Protein AF-A0A7R9FRM3-F1 (afdb_monomer_lite)

Sequence (110 aa):
MLVGSPRAVVQATLGAAKVAWNLVDVTQHKGSHPRMGALDVCPFVPVRDATVADCVACSREFGRRLAEDLGVPVFLYGFASDRDYRKIMLPIRAGEFEGLDEKVTPIIRV

Secondary structure (DSSP, 8-state):
-----HHHHHHHHHHHHHHHHHH--TTT---SS--SSSS--------SS--HHHHHHHHHHHHHHHHHHH-------GGG-SSGGGSSSHHHHTTTTTTSTTTS------

Foldseek 3Di:
DDDDDLVVVLVVVLVVVVVLVVPDDVVPDDDPDFAADSCRDDFDDDDPPDDPVSRLVSLVVSQVVSCVVPVDDDDDAAPNDPDPLRNDCCSVQPCGNVCVPVVDDDPPPD

Structure (mmCIF, N/CA/C/O backbone):
data_AF-A0A7R9FRM3-F1
#
_entry.id   AF-A0A7R9FRM3-F1
#
loop_
_atom_site.group_PDB
_atom_site.id
_atom_site.type_symbol
_atom_site.label_atom_id
_atom_site.label_alt_id
_atom_site.label_comp_id
_atom_site.label_asym_id
_atom_site.label_entity_id
_atom_site.label_seq_id
_atom_site.pdbx_PDB_ins_code
_atom_site.Cartn_x
_atom_site.Cartn_y
_atom_site.Cartn_z
_atom_site.occupancy
_atom_site.B_iso_or_equiv
_atom_site.auth_seq_id
_atom_site.auth_comp_id
_atom_site.auth_asym_id
_atom_site.auth_atom_id
_atom_site.pdbx_PDB_model_num
ATOM 1 N N . MET A 1 1 ? 6.899 -11.549 2.457 1.00 80.00 1 MET A N 1
ATOM 2 C CA . MET A 1 1 ? 7.450 -10.997 1.200 1.00 80.00 1 MET A CA 1
ATOM 3 C C . MET A 1 1 ? 6.909 -11.825 0.048 1.00 80.00 1 MET A C 1
ATOM 5 O O . MET A 1 1 ? 6.895 -13.041 0.173 1.00 80.00 1 MET A O 1
ATOM 9 N N . LEU A 1 2 ? 6.435 -11.184 -1.020 1.00 93.12 2 LEU A N 1
ATOM 10 C CA . LEU A 1 2 ? 5.967 -11.842 -2.245 1.00 93.12 2 LEU A CA 1
ATOM 11 C C . LEU A 1 2 ? 6.852 -11.377 -3.406 1.00 93.12 2 LEU A C 1
ATOM 13 O O . LEU A 1 2 ? 7.280 -10.224 -3.413 1.00 93.12 2 LEU A O 1
ATOM 17 N N . VAL A 1 3 ? 7.125 -12.255 -4.370 1.00 96.19 3 VAL A N 1
ATOM 18 C CA . VAL A 1 3 ? 7.925 -11.943 -5.564 1.00 96.19 3 VAL A CA 1
ATOM 19 C C . VAL A 1 3 ? 7.215 -12.520 -6.784 1.00 96.19 3 VAL A C 1
ATOM 21 O O . VAL A 1 3 ? 6.720 -13.644 -6.737 1.00 96.19 3 VAL A O 1
ATOM 24 N N . GLY A 1 4 ? 7.142 -11.754 -7.869 1.00 96.75 4 GLY A N 1
ATOM 25 C CA . GLY A 1 4 ? 6.475 -12.174 -9.097 1.00 96.75 4 GLY A CA 1
ATOM 26 C C . GLY A 1 4 ? 6.416 -11.055 -10.129 1.00 96.75 4 GLY A C 1
ATOM 27 O O . GLY A 1 4 ? 6.955 -9.970 -9.916 1.00 96.75 4 GLY A O 1
ATOM 28 N N . SER A 1 5 ? 5.741 -11.319 -11.248 1.00 97.62 5 SER A N 1
ATOM 29 C CA . SER A 1 5 ? 5.507 -10.296 -12.270 1.00 97.62 5 SER A CA 1
ATOM 30 C C . SER A 1 5 ? 4.652 -9.144 -11.717 1.00 97.62 5 SER A C 1
ATOM 32 O O . SER A 1 5 ? 3.841 -9.385 -10.816 1.00 97.62 5 SER A O 1
ATOM 34 N N . PRO A 1 6 ? 4.755 -7.923 -12.282 1.00 97.25 6 PRO A N 1
ATOM 35 C CA . PRO A 1 6 ? 3.972 -6.755 -11.863 1.00 97.25 6 PRO A CA 1
ATOM 36 C C . PRO A 1 6 ? 2.483 -7.054 -11.640 1.00 97.25 6 PRO A C 1
ATOM 38 O O . PRO A 1 6 ? 1.918 -6.777 -10.583 1.00 97.25 6 PRO A O 1
ATOM 41 N N . ARG A 1 7 ? 1.852 -7.728 -12.609 1.00 97.75 7 ARG A N 1
ATOM 42 C CA . ARG A 1 7 ? 0.442 -8.118 -12.517 1.00 97.75 7 ARG A CA 1
ATOM 43 C C . ARG A 1 7 ? 0.193 -9.108 -11.378 1.00 97.75 7 ARG A C 1
ATOM 45 O O . ARG A 1 7 ? -0.785 -8.948 -10.655 1.00 97.75 7 ARG A O 1
ATOM 52 N N . ALA A 1 8 ? 1.037 -10.128 -11.225 1.00 98.12 8 ALA A N 1
ATOM 53 C CA . ALA A 1 8 ? 0.838 -11.163 -10.215 1.00 98.12 8 ALA A CA 1
ATOM 54 C C . ALA A 1 8 ? 0.947 -10.599 -8.792 1.00 98.12 8 ALA A C 1
ATOM 56 O O . ALA A 1 8 ? 0.080 -10.879 -7.964 1.00 98.12 8 ALA A O 1
ATOM 57 N N . VAL A 1 9 ? 1.953 -9.757 -8.524 1.00 98.06 9 VAL A N 1
ATOM 58 C CA . VAL A 1 9 ? 2.139 -9.173 -7.186 1.00 98.06 9 VAL A CA 1
ATOM 59 C C . VAL A 1 9 ? 1.007 -8.217 -6.820 1.00 98.06 9 VAL A C 1
ATOM 61 O O . VAL A 1 9 ? 0.515 -8.284 -5.701 1.00 98.06 9 VAL A O 1
ATOM 64 N N . VAL A 1 10 ? 0.506 -7.403 -7.758 1.00 98.50 10 VAL A N 1
ATOM 65 C CA . VAL A 1 10 ? -0.651 -6.526 -7.495 1.00 98.50 10 VAL A CA 1
ATOM 66 C C . VAL A 1 10 ? -1.896 -7.343 -7.139 1.00 98.50 10 VAL A C 1
ATOM 68 O O . VAL A 1 10 ? -2.580 -7.020 -6.170 1.00 98.50 10 VAL A O 1
ATOM 71 N N . GLN A 1 11 ? -2.190 -8.418 -7.881 1.00 98.44 11 GLN A N 1
ATOM 72 C CA . GLN A 1 11 ? -3.357 -9.262 -7.590 1.00 98.44 11 GLN A CA 1
ATOM 73 C C . GLN A 1 11 ? -3.225 -9.985 -6.248 1.00 98.44 11 GLN A C 1
ATOM 75 O O . GLN A 1 11 ? -4.178 -10.006 -5.470 1.00 98.44 11 GLN A O 1
ATOM 80 N N . ALA A 1 12 ? -2.049 -10.549 -5.960 1.00 98.31 12 ALA A N 1
ATOM 81 C CA . ALA A 1 12 ? -1.805 -11.258 -4.709 1.00 98.31 12 ALA A CA 1
ATOM 82 C C . ALA A 1 12 ? -1.944 -10.324 -3.499 1.00 98.31 12 ALA A C 1
ATOM 84 O O . ALA A 1 12 ? -2.622 -10.663 -2.529 1.00 98.31 12 ALA A O 1
ATOM 85 N N . THR A 1 13 ? -1.374 -9.121 -3.580 1.00 98.12 13 THR A N 1
ATOM 86 C CA . THR A 1 13 ? -1.480 -8.128 -2.510 1.00 98.12 13 THR A CA 1
ATOM 87 C C . THR A 1 13 ? -2.916 -7.630 -2.336 1.00 98.12 13 THR A C 1
ATOM 89 O O . THR A 1 13 ? -3.361 -7.489 -1.201 1.00 98.12 13 THR A O 1
ATOM 92 N N . LEU A 1 14 ? -3.682 -7.414 -3.415 1.00 98.38 14 LEU A N 1
ATOM 93 C CA . LEU A 1 14 ? -5.109 -7.071 -3.295 1.00 98.38 14 LEU A CA 1
ATOM 94 C C . LEU A 1 14 ? -5.899 -8.177 -2.591 1.00 98.38 14 LEU A C 1
ATOM 96 O O . LEU A 1 14 ? -6.722 -7.884 -1.727 1.00 98.38 14 LEU A O 1
ATOM 100 N N . GLY A 1 15 ? -5.630 -9.443 -2.921 1.00 98.25 15 GLY A N 1
ATOM 101 C CA . GLY A 1 15 ? -6.227 -10.584 -2.227 1.00 98.25 15 GLY A CA 1
ATOM 102 C C . GLY A 1 15 ? -5.901 -10.582 -0.732 1.00 98.25 15 GLY A C 1
ATOM 103 O O . GLY A 1 15 ? -6.806 -10.679 0.095 1.00 98.25 15 GLY A O 1
ATOM 104 N N . ALA A 1 16 ? -4.628 -10.388 -0.377 1.00 98.25 16 ALA A N 1
ATOM 105 C CA . ALA A 1 16 ? -4.197 -10.300 1.017 1.00 98.25 16 ALA A CA 1
ATOM 106 C C . ALA A 1 16 ? -4.850 -9.121 1.761 1.00 98.25 16 ALA A C 1
ATOM 108 O O . ALA A 1 16 ? -5.312 -9.289 2.888 1.00 98.25 16 ALA A O 1
ATOM 109 N N . ALA A 1 17 ? -4.950 -7.951 1.123 1.00 98.12 17 ALA A N 1
ATOM 110 C CA . ALA A 1 17 ? -5.582 -6.772 1.706 1.00 98.12 17 ALA A CA 1
ATOM 111 C C . ALA A 1 17 ? -7.078 -6.997 1.988 1.00 98.12 17 ALA A C 1
ATOM 113 O O . ALA A 1 17 ? -7.560 -6.622 3.053 1.00 98.12 17 ALA A O 1
ATOM 114 N N . LYS A 1 18 ? -7.799 -7.673 1.083 1.00 97.94 18 LYS A N 1
ATOM 115 C CA . LYS A 1 18 ? -9.214 -8.040 1.278 1.00 97.94 18 LYS A CA 1
ATOM 116 C C . LYS A 1 18 ? -9.413 -9.027 2.426 1.00 97.94 18 LYS A C 1
ATOM 118 O O . LYS A 1 18 ? -10.388 -8.927 3.161 1.00 97.94 18 LYS A O 1
ATOM 123 N N . VAL A 1 19 ? -8.492 -9.974 2.598 1.00 98.19 19 VAL A N 1
ATOM 124 C CA . VAL A 1 19 ? -8.523 -10.886 3.749 1.00 98.19 19 VAL A CA 1
ATOM 125 C C . VAL A 1 19 ? -8.262 -10.115 5.044 1.00 98.19 19 VAL A C 1
ATOM 127 O O . VAL A 1 19 ? -9.030 -10.255 5.990 1.00 98.19 19 VAL A O 1
ATOM 130 N N . ALA A 1 20 ? -7.238 -9.257 5.074 1.00 97.81 20 ALA A N 1
ATOM 131 C CA . ALA A 1 20 ? -6.929 -8.431 6.241 1.00 97.81 20 ALA A CA 1
ATOM 132 C C . ALA A 1 20 ? -8.100 -7.512 6.626 1.00 97.81 20 ALA A C 1
ATOM 134 O O . ALA A 1 20 ? -8.422 -7.415 7.804 1.00 97.81 20 ALA A O 1
ATOM 135 N N . TRP A 1 21 ? -8.781 -6.916 5.644 1.00 96.06 21 TRP A N 1
ATOM 136 C CA . TRP A 1 21 ? -9.974 -6.089 5.853 1.00 96.06 21 TRP A CA 1
ATOM 137 C C . TRP A 1 21 ? -11.080 -6.801 6.645 1.00 96.06 21 TRP A C 1
ATOM 139 O O . TRP A 1 21 ? -11.718 -6.189 7.493 1.00 96.06 21 TRP A O 1
ATOM 149 N N . ASN A 1 22 ? -11.285 -8.098 6.405 1.00 96.19 22 ASN A N 1
ATOM 150 C CA . ASN A 1 22 ? -12.325 -8.869 7.090 1.00 96.19 22 ASN A CA 1
ATOM 151 C C . ASN A 1 22 ? -11.905 -9.380 8.474 1.00 96.19 22 ASN A C 1
ATOM 153 O O . ASN A 1 22 ? -12.764 -9.756 9.267 1.00 96.19 22 ASN A O 1
ATOM 157 N N . LEU A 1 23 ? -10.601 -9.470 8.741 1.00 97.75 23 LEU A N 1
ATOM 158 C CA . LEU A 1 23 ? -10.073 -10.164 9.921 1.00 97.75 23 LEU A CA 1
ATOM 159 C C . LEU A 1 23 ? -9.432 -9.231 10.950 1.00 97.75 23 LEU A C 1
ATOM 161 O O . LEU A 1 23 ? -9.305 -9.614 12.111 1.00 97.75 23 LEU A O 1
ATOM 165 N N . VAL A 1 24 ? -8.991 -8.041 10.539 1.00 96.56 24 VAL A N 1
ATOM 166 C CA . VAL A 1 24 ? -8.218 -7.126 11.383 1.00 96.56 24 VAL A CA 1
ATOM 167 C C . VAL A 1 24 ? -9.049 -5.895 11.712 1.00 96.56 24 VAL A C 1
ATOM 169 O O . VAL A 1 24 ? -9.205 -4.993 10.891 1.00 96.56 24 VAL A O 1
ATOM 172 N N . ASP A 1 25 ? -9.515 -5.829 12.955 1.00 95.56 25 ASP A N 1
ATOM 173 C CA . ASP A 1 25 ? -10.106 -4.620 13.519 1.00 95.56 25 ASP A CA 1
ATOM 174 C C . ASP A 1 25 ? -9.008 -3.713 14.094 1.00 95.56 25 ASP A C 1
ATOM 176 O O . ASP A 1 25 ? -8.476 -3.937 15.186 1.00 95.56 25 ASP A O 1
ATOM 180 N N . VAL A 1 26 ? -8.655 -2.669 13.342 1.00 93.25 26 VAL A N 1
ATOM 181 C CA . VAL A 1 26 ? -7.617 -1.715 13.754 1.00 93.25 26 VAL A CA 1
ATOM 182 C C . VAL A 1 26 ? -8.052 -0.843 14.943 1.00 93.25 26 VAL A C 1
ATOM 184 O O . VAL A 1 26 ? -7.186 -0.333 15.653 1.00 93.25 26 VAL A O 1
ATOM 187 N N . THR A 1 27 ? -9.357 -0.730 15.229 1.00 93.50 27 THR A N 1
ATOM 188 C CA . THR A 1 27 ? -9.871 0.046 16.376 1.00 93.50 27 THR A CA 1
ATOM 189 C C . THR A 1 27 ? -9.529 -0.607 17.716 1.00 93.50 27 THR A C 1
ATOM 191 O O . THR A 1 27 ? -9.400 0.076 18.731 1.00 93.50 27 THR A O 1
ATOM 194 N N . GLN A 1 28 ? -9.327 -1.927 17.715 1.00 94.81 28 GLN A N 1
ATOM 195 C CA . GLN A 1 28 ? -8.917 -2.700 18.890 1.00 94.81 28 GLN A CA 1
ATOM 196 C C . GLN A 1 28 ? -7.406 -2.971 18.919 1.00 94.81 28 GLN A C 1
ATOM 198 O O . GLN A 1 28 ? -6.867 -3.420 19.933 1.00 94.81 28 GLN A O 1
ATOM 203 N N . HIS A 1 29 ? -6.695 -2.705 17.821 1.00 94.69 29 HIS A N 1
ATOM 204 C CA . HIS A 1 29 ? -5.277 -3.015 17.700 1.00 94.69 29 HIS A CA 1
ATOM 205 C C . HIS A 1 29 ? -4.394 -1.995 18.435 1.00 94.69 29 HIS A C 1
ATOM 207 O O . HIS A 1 29 ? -4.349 -0.809 18.087 1.00 94.69 29 HIS A O 1
ATOM 213 N N . LYS A 1 30 ? -3.585 -2.493 19.378 1.00 93.19 30 LYS A N 1
ATOM 214 C CA . LYS A 1 30 ? -2.551 -1.732 20.094 1.00 93.19 30 LYS A CA 1
ATOM 215 C C . LYS A 1 30 ? -1.198 -2.421 19.962 1.00 93.19 30 LYS A C 1
ATOM 217 O O . LYS A 1 30 ? -1.094 -3.631 20.139 1.00 93.19 30 LYS A O 1
ATOM 222 N N . GLY A 1 31 ? -0.155 -1.645 19.692 1.00 93.56 31 GLY A N 1
ATOM 223 C CA . GLY A 1 31 ? 1.214 -2.136 19.573 1.00 93.56 31 GLY A CA 1
ATOM 224 C C . GLY A 1 31 ? 2.219 -1.010 19.779 1.00 93.56 31 GLY A C 1
ATOM 225 O O . GLY A 1 31 ? 1.865 0.160 19.695 1.00 93.56 31 GLY A O 1
ATOM 226 N N . SER A 1 32 ? 3.473 -1.362 20.064 1.00 93.94 32 SER A N 1
ATOM 227 C CA . SER A 1 32 ? 4.558 -0.386 20.246 1.00 93.94 32 SER A CA 1
ATOM 228 C C . SER A 1 32 ? 5.038 0.232 18.933 1.00 93.94 32 SER A C 1
ATOM 230 O O . SER A 1 32 ? 5.623 1.312 18.934 1.00 93.94 32 SER A O 1
ATOM 232 N N . HIS A 1 33 ? 4.819 -0.457 17.813 1.00 94.56 33 HIS A N 1
ATOM 233 C CA . HIS A 1 33 ? 5.154 0.061 16.499 1.00 94.56 33 HIS A CA 1
ATOM 234 C C . HIS A 1 33 ? 3.995 0.918 15.975 1.00 94.56 33 HIS A C 1
ATOM 236 O O . HIS A 1 33 ? 2.861 0.427 15.972 1.00 94.56 33 HIS A O 1
ATOM 242 N N . PRO A 1 34 ? 4.256 2.140 15.470 1.00 92.75 34 PRO A N 1
ATOM 243 C CA . PRO A 1 34 ? 3.189 2.995 14.971 1.00 92.75 34 PRO A CA 1
ATOM 244 C C . PRO A 1 34 ? 2.410 2.306 13.844 1.00 92.75 34 PRO A C 1
ATOM 246 O O . PRO A 1 34 ? 2.964 1.457 13.136 1.00 92.75 34 PRO A O 1
ATOM 249 N N . ARG A 1 35 ? 1.156 2.677 13.615 1.00 94.38 35 ARG A N 1
ATOM 250 C CA . ARG A 1 35 ? 0.341 2.127 12.513 1.00 94.38 35 ARG A CA 1
ATOM 251 C C . ARG A 1 35 ? -0.802 3.062 12.150 1.00 94.38 35 ARG A C 1
ATOM 253 O O . ARG A 1 35 ? -1.264 3.799 13.008 1.00 94.38 35 ARG A O 1
ATOM 260 N N . MET A 1 36 ? -1.283 3.005 10.917 1.00 94.25 36 MET A N 1
ATOM 261 C CA . MET A 1 36 ? -2.423 3.803 10.454 1.00 94.25 36 MET A CA 1
ATOM 262 C C . MET A 1 36 ? -3.554 2.956 9.855 1.00 94.25 36 MET A C 1
ATOM 264 O O . MET A 1 36 ? -4.636 3.471 9.600 1.00 94.25 36 MET A O 1
ATOM 268 N N . GLY A 1 37 ? -3.343 1.657 9.638 1.00 94.88 37 GLY A N 1
ATOM 269 C CA . GLY A 1 37 ? -4.370 0.769 9.098 1.00 94.88 37 GLY A CA 1
ATOM 270 C C . GLY A 1 37 ? -4.027 -0.708 9.263 1.00 94.88 37 GLY A C 1
ATOM 271 O O . GLY A 1 37 ? -2.897 -1.059 9.597 1.00 94.88 37 GLY A O 1
ATOM 272 N N . ALA A 1 38 ? -5.009 -1.573 8.988 1.00 96.19 38 ALA A N 1
ATOM 273 C CA . ALA A 1 38 ? -4.835 -3.030 8.974 1.00 96.19 38 ALA A CA 1
ATOM 274 C C . ALA A 1 38 ? -3.737 -3.485 7.991 1.00 96.19 38 ALA A C 1
ATOM 276 O O . ALA A 1 38 ? -3.010 -4.440 8.252 1.00 96.19 38 ALA A O 1
ATOM 277 N N . LEU A 1 39 ? -3.591 -2.760 6.880 1.00 96.88 39 LEU A N 1
ATOM 278 C CA . LEU A 1 39 ? -2.429 -2.802 6.002 1.00 96.88 39 LEU A CA 1
ATOM 279 C C . LEU A 1 39 ? -1.737 -1.436 6.076 1.00 96.88 39 LEU A C 1
ATOM 281 O O . LEU A 1 39 ? -2.141 -0.504 5.388 1.00 96.88 39 LEU A O 1
ATOM 285 N N . ASP A 1 40 ? -0.723 -1.314 6.934 1.00 96.00 40 ASP A N 1
ATOM 286 C CA . ASP A 1 40 ? -0.055 -0.029 7.192 1.00 96.00 40 ASP A CA 1
ATOM 287 C C . ASP A 1 40 ? 0.749 0.462 5.977 1.00 96.00 40 ASP A C 1
ATOM 289 O O . ASP A 1 40 ? 0.595 1.597 5.531 1.00 96.00 40 ASP A O 1
ATOM 293 N N . VAL A 1 41 ? 1.584 -0.411 5.400 1.00 96.25 41 VAL A N 1
ATOM 294 C CA . VAL A 1 41 ? 2.383 -0.099 4.208 1.00 96.25 41 VAL A CA 1
ATOM 295 C C . VAL A 1 41 ? 2.484 -1.276 3.249 1.00 96.25 41 VAL A C 1
ATOM 297 O O . VAL A 1 41 ? 2.612 -2.428 3.659 1.00 96.25 41 VAL A O 1
ATOM 300 N N . CYS A 1 42 ? 2.489 -0.968 1.951 1.00 97.69 42 CYS A N 1
ATOM 301 C CA . CYS A 1 42 ? 2.678 -1.948 0.887 1.00 97.69 42 CYS A CA 1
ATOM 302 C C . CYS A 1 42 ? 3.590 -1.407 -0.235 1.00 97.69 42 CYS A C 1
ATOM 304 O O . CYS A 1 42 ? 3.094 -0.909 -1.249 1.00 97.69 42 CYS A O 1
ATOM 306 N N . PRO A 1 43 ? 4.924 -1.474 -0.072 1.00 97.38 43 PRO A N 1
ATOM 307 C CA . PRO A 1 43 ? 5.862 -1.093 -1.124 1.00 97.38 43 PRO A CA 1
ATOM 308 C C . PRO A 1 43 ? 5.928 -2.114 -2.262 1.00 97.38 43 PRO A C 1
ATOM 310 O O . PRO A 1 43 ? 5.904 -3.323 -2.036 1.00 97.38 43 PRO A O 1
ATOM 313 N N . PHE A 1 44 ? 6.162 -1.609 -3.473 1.00 98.19 44 PHE A N 1
ATOM 314 C CA . PHE A 1 44 ? 6.640 -2.389 -4.613 1.00 98.19 44 PHE A CA 1
ATOM 315 C C . PHE A 1 44 ? 8.095 -1.994 -4.883 1.00 98.19 44 PHE A C 1
ATOM 317 O O . PHE A 1 44 ? 8.399 -0.807 -5.007 1.00 98.19 44 PHE A O 1
ATOM 324 N N . VAL A 1 45 ? 8.995 -2.978 -4.927 1.00 97.69 45 VAL A N 1
ATOM 325 C CA . VAL A 1 45 ? 10.447 -2.764 -5.034 1.00 97.69 45 VAL A CA 1
ATOM 326 C C . VAL A 1 45 ? 10.981 -3.567 -6.221 1.00 97.69 45 VAL A C 1
ATOM 328 O O . VAL A 1 45 ? 10.635 -4.747 -6.338 1.00 97.69 45 VAL A O 1
ATOM 331 N N . PRO A 1 46 ? 11.807 -2.970 -7.100 1.00 97.31 46 PRO A N 1
ATOM 332 C CA . PRO A 1 46 ? 12.373 -3.691 -8.232 1.00 97.31 46 PRO A CA 1
ATOM 333 C C . PRO A 1 46 ? 13.379 -4.741 -7.746 1.00 97.31 46 PRO A C 1
ATOM 335 O O . PRO A 1 46 ? 14.151 -4.487 -6.824 1.00 97.31 46 PRO A O 1
ATOM 338 N N . VAL A 1 47 ? 13.372 -5.922 -8.375 1.00 95.50 47 VAL A N 1
ATOM 339 C CA . VAL A 1 47 ? 14.294 -7.026 -8.047 1.00 95.50 47 VAL A CA 1
ATOM 340 C C . VAL A 1 47 ? 15.212 -7.337 -9.228 1.00 95.50 47 VAL A C 1
ATOM 342 O O . VAL A 1 47 ? 16.402 -7.045 -9.176 1.00 95.50 47 VAL A O 1
ATOM 345 N N . ARG A 1 48 ? 14.673 -7.919 -10.303 1.00 95.31 48 ARG A N 1
ATOM 346 C CA . ARG A 1 48 ? 15.401 -8.221 -11.541 1.00 95.31 48 ARG A CA 1
ATOM 347 C C . ARG A 1 48 ? 14.509 -7.869 -12.725 1.00 95.31 48 ARG A C 1
ATOM 349 O O . ARG A 1 48 ? 13.315 -8.148 -12.668 1.00 95.31 48 ARG A O 1
ATOM 356 N N . ASP A 1 49 ? 15.093 -7.237 -13.741 1.00 94.81 49 ASP A 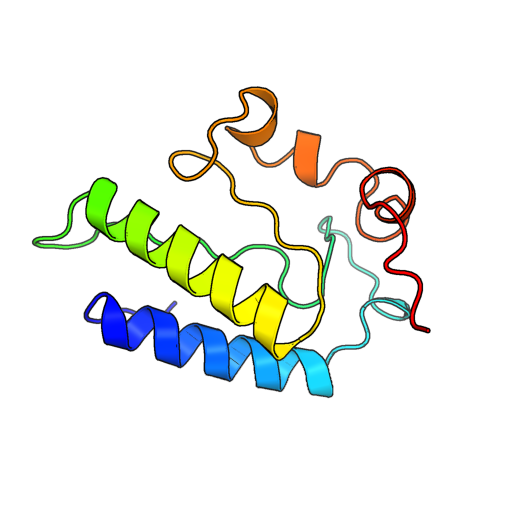N 1
ATOM 357 C CA . ASP A 1 49 ? 14.421 -6.833 -14.986 1.00 94.81 49 ASP A CA 1
ATOM 358 C C . ASP A 1 49 ? 13.161 -5.971 -14.773 1.00 94.81 49 ASP A C 1
ATOM 360 O O . ASP A 1 49 ? 12.254 -5.948 -15.598 1.00 94.81 49 ASP A O 1
ATOM 364 N N . ALA A 1 50 ? 13.109 -5.250 -13.649 1.00 97.31 50 ALA A N 1
ATOM 365 C CA . ALA A 1 50 ? 12.047 -4.318 -13.302 1.00 97.31 50 ALA A CA 1
ATOM 366 C C . ALA A 1 50 ? 12.651 -2.952 -12.986 1.00 97.31 50 ALA A C 1
ATOM 368 O O . ALA A 1 50 ? 13.679 -2.845 -12.313 1.00 97.31 50 ALA A O 1
ATOM 369 N N . THR A 1 51 ? 11.989 -1.902 -13.445 1.00 98.19 51 THR A N 1
ATOM 370 C CA . THR A 1 51 ? 12.382 -0.520 -13.190 1.00 98.19 51 THR A CA 1
ATOM 371 C C . THR A 1 51 ? 11.624 0.058 -11.995 1.00 98.19 51 THR A C 1
ATOM 373 O O . THR A 1 51 ? 10.603 -0.467 -11.538 1.00 98.19 51 THR A O 1
ATOM 376 N N . VAL A 1 52 ? 12.096 1.203 -11.494 1.00 97.94 52 VAL A N 1
ATOM 377 C CA . VAL A 1 52 ? 11.334 1.994 -10.514 1.00 97.94 52 VAL A CA 1
ATOM 378 C C . VAL A 1 52 ? 9.986 2.427 -11.102 1.00 97.94 52 VAL A C 1
ATOM 380 O O . VAL A 1 52 ? 8.988 2.412 -10.387 1.00 97.94 52 VAL A O 1
ATOM 383 N N . ALA A 1 53 ? 9.929 2.750 -12.400 1.00 98.31 53 ALA A N 1
ATOM 384 C CA . ALA A 1 53 ? 8.690 3.132 -13.075 1.00 98.31 53 ALA A CA 1
ATOM 385 C C . ALA A 1 53 ? 7.652 1.997 -13.061 1.00 98.31 53 ALA A C 1
ATOM 387 O O . ALA A 1 53 ? 6.485 2.253 -12.765 1.00 98.31 53 ALA A O 1
ATOM 388 N N . ASP A 1 54 ? 8.077 0.744 -13.261 1.00 98.12 54 ASP A N 1
ATOM 389 C CA . ASP A 1 54 ? 7.188 -0.423 -13.161 1.00 98.12 54 ASP A CA 1
ATOM 390 C C . ASP A 1 54 ? 6.600 -0.565 -11.749 1.00 98.12 54 ASP A C 1
ATOM 392 O O . ASP A 1 54 ? 5.409 -0.829 -11.573 1.00 98.12 54 ASP A O 1
ATOM 396 N N . CYS A 1 55 ? 7.415 -0.331 -10.718 1.00 98.38 55 CYS A N 1
ATOM 397 C CA . CYS A 1 55 ? 6.977 -0.388 -9.321 1.00 98.38 55 CYS A CA 1
ATOM 398 C C . CYS A 1 55 ? 6.041 0.772 -8.949 1.00 98.38 55 CYS A C 1
ATOM 400 O O . CYS A 1 55 ? 5.076 0.582 -8.201 1.00 98.38 55 CYS A O 1
ATOM 402 N N . VAL A 1 56 ? 6.283 1.968 -9.496 1.00 98.62 56 VAL A N 1
ATOM 403 C CA . VAL A 1 56 ? 5.374 3.117 -9.365 1.00 98.62 56 VAL A CA 1
ATOM 404 C C . VAL A 1 56 ? 4.032 2.807 -10.026 1.00 98.62 56 VAL A C 1
ATOM 406 O O . VAL A 1 56 ? 2.990 3.058 -9.416 1.00 98.62 56 VAL A O 1
ATOM 409 N N . ALA A 1 57 ? 4.037 2.202 -11.217 1.00 98.56 57 ALA A N 1
ATOM 410 C CA . ALA A 1 57 ? 2.817 1.777 -11.897 1.00 98.56 57 ALA A CA 1
ATOM 411 C C . ALA A 1 57 ? 2.042 0.736 -11.070 1.00 98.56 57 ALA A C 1
ATOM 413 O O . ALA A 1 57 ? 0.837 0.896 -10.867 1.00 98.56 57 ALA A O 1
ATOM 414 N N . CYS A 1 58 ? 2.730 -0.262 -10.498 1.00 98.62 58 CYS A N 1
ATOM 415 C CA . CYS A 1 58 ? 2.120 -1.224 -9.572 1.00 98.62 58 CYS A CA 1
ATOM 416 C C . CYS A 1 58 ? 1.496 -0.540 -8.352 1.00 98.62 58 CYS A C 1
ATOM 418 O O . CYS A 1 58 ? 0.368 -0.858 -7.986 1.00 98.62 58 CYS A O 1
ATOM 420 N N . SER A 1 59 ? 2.205 0.415 -7.741 1.00 98.50 59 SER A N 1
ATOM 421 C CA . SER A 1 59 ? 1.726 1.132 -6.552 1.00 98.50 59 SER A CA 1
ATOM 422 C C . SER A 1 59 ? 0.457 1.932 -6.851 1.00 98.50 59 SER A C 1
ATOM 424 O O . SER A 1 59 ? -0.493 1.896 -6.069 1.00 98.50 59 SER A O 1
ATOM 426 N N . ARG A 1 60 ? 0.423 2.628 -7.996 1.00 98.50 60 ARG A N 1
ATOM 427 C CA . ARG A 1 60 ? -0.744 3.402 -8.447 1.00 98.50 60 ARG A CA 1
ATOM 428 C C . ARG A 1 60 ? -1.939 2.495 -8.733 1.00 98.50 60 ARG A C 1
ATOM 430 O O . ARG A 1 60 ? -3.036 2.782 -8.264 1.00 98.50 60 ARG A O 1
ATOM 437 N N . GLU A 1 61 ? -1.724 1.391 -9.444 1.00 98.62 61 GLU A N 1
ATOM 438 C CA . GLU A 1 61 ? -2.790 0.442 -9.779 1.00 98.62 61 GLU A CA 1
ATOM 439 C C . GLU A 1 61 ? -3.341 -0.274 -8.539 1.00 98.62 61 GLU A C 1
ATOM 441 O O . GLU A 1 61 ? -4.557 -0.349 -8.355 1.00 98.62 61 GLU A O 1
ATOM 446 N N . PHE A 1 62 ? -2.458 -0.757 -7.661 1.00 98.69 62 PHE A N 1
ATOM 447 C CA . PHE A 1 62 ? -2.844 -1.346 -6.381 1.00 98.69 62 PHE A CA 1
ATOM 448 C C . PHE A 1 62 ? -3.653 -0.354 -5.544 1.00 98.69 62 PHE A C 1
ATOM 450 O O . PHE A 1 62 ? -4.744 -0.690 -5.088 1.00 98.69 62 PHE A O 1
ATOM 457 N N . GLY A 1 63 ? -3.144 0.870 -5.369 1.00 98.25 63 GLY A N 1
ATOM 458 C CA . GLY A 1 63 ? -3.788 1.872 -4.527 1.00 98.25 63 GLY A CA 1
ATOM 459 C C . GLY A 1 63 ? -5.155 2.303 -5.050 1.00 98.25 63 GLY A C 1
ATOM 460 O O . GLY A 1 63 ? -6.100 2.385 -4.268 1.00 98.25 63 GLY A O 1
ATOM 461 N N . ARG A 1 64 ? -5.281 2.502 -6.369 1.00 98.38 64 ARG A N 1
ATOM 462 C CA . ARG A 1 64 ? -6.557 2.812 -7.025 1.00 98.38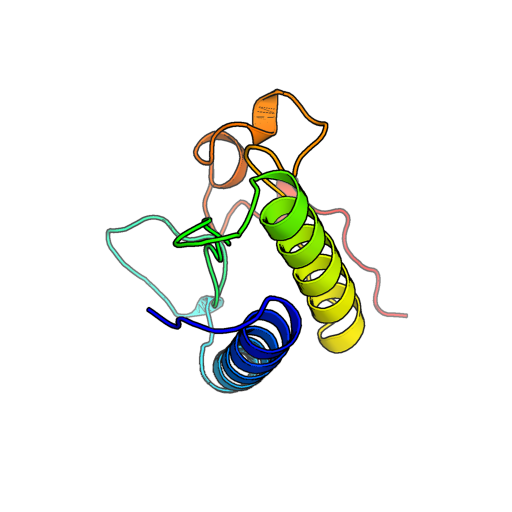 64 ARG A CA 1
ATOM 463 C C . ARG A 1 64 ? -7.583 1.703 -6.786 1.00 98.38 64 ARG A C 1
ATOM 465 O O . ARG A 1 64 ? -8.661 1.977 -6.270 1.00 98.38 64 ARG A O 1
ATOM 472 N N . ARG A 1 65 ? -7.232 0.451 -7.099 1.00 98.44 65 ARG A N 1
ATOM 473 C CA . ARG A 1 65 ? -8.151 -0.689 -6.949 1.00 98.44 65 ARG A CA 1
ATOM 474 C C . ARG A 1 65 ? -8.509 -0.980 -5.501 1.00 98.44 65 ARG A C 1
ATOM 476 O O . ARG A 1 65 ? -9.643 -1.338 -5.231 1.00 98.44 65 ARG A O 1
ATOM 483 N N . LEU A 1 66 ? -7.572 -0.824 -4.568 1.00 98.25 66 LEU A N 1
ATOM 484 C CA . LEU A 1 66 ? -7.856 -1.015 -3.148 1.00 98.25 66 LEU A CA 1
ATOM 485 C C . LEU A 1 66 ? -8.859 0.027 -2.634 1.00 98.25 66 LEU A C 1
ATOM 487 O O . LEU A 1 66 ? -9.789 -0.329 -1.913 1.00 98.25 66 LEU A O 1
ATOM 491 N N . ALA A 1 67 ? -8.678 1.294 -3.020 1.00 97.06 67 ALA A N 1
ATOM 492 C CA . ALA A 1 67 ? -9.593 2.372 -2.659 1.00 97.06 67 ALA A CA 1
ATOM 493 C C . ALA A 1 67 ? -10.990 2.161 -3.266 1.00 97.06 67 ALA A C 1
ATOM 495 O O . ALA A 1 67 ? -11.981 2.337 -2.565 1.00 97.06 67 ALA A O 1
ATOM 496 N N . GLU A 1 68 ? -11.070 1.741 -4.533 1.00 96.75 68 GLU A N 1
ATOM 497 C CA . GLU A 1 68 ? -12.333 1.407 -5.209 1.00 96.75 68 GLU A CA 1
ATOM 498 C C . GLU A 1 68 ? -13.035 0.199 -4.569 1.00 96.75 68 GLU A C 1
ATOM 500 O O . GLU A 1 68 ? -14.227 0.263 -4.284 1.00 96.75 68 GLU A O 1
ATOM 505 N N . ASP A 1 69 ? -12.299 -0.886 -4.312 1.00 96.00 69 ASP A N 1
ATOM 506 C CA . ASP A 1 69 ? -12.869 -2.146 -3.828 1.00 96.00 69 ASP A CA 1
ATOM 507 C C . ASP A 1 69 ? -13.336 -2.063 -2.365 1.00 96.00 69 ASP A C 1
ATOM 509 O O . ASP A 1 69 ? -14.309 -2.722 -1.999 1.00 96.00 69 ASP A O 1
ATOM 513 N N . LEU A 1 70 ? -12.621 -1.315 -1.512 1.00 95.62 70 LEU A N 1
ATOM 514 C CA . LEU A 1 70 ? -12.872 -1.278 -0.062 1.00 95.62 70 LEU A CA 1
ATOM 515 C C . LEU A 1 70 ? -13.420 0.063 0.444 1.00 95.62 70 LEU A C 1
ATOM 517 O O . LEU A 1 70 ? -13.852 0.144 1.593 1.00 95.62 70 LEU A O 1
ATOM 521 N N . GLY A 1 71 ? -13.406 1.118 -0.375 1.00 94.69 71 GLY A N 1
ATOM 522 C CA . GLY A 1 71 ? -13.856 2.451 0.035 1.00 94.69 71 GLY A CA 1
ATOM 523 C C . GLY A 1 71 ? -12.978 3.082 1.120 1.00 94.69 71 GLY A C 1
ATOM 524 O O . GLY A 1 71 ? -13.488 3.785 1.991 1.00 94.69 71 GLY A O 1
ATOM 525 N N . VAL A 1 72 ? -11.671 2.802 1.101 1.00 93.81 72 VAL A N 1
ATOM 526 C CA . VAL A 1 72 ? -10.709 3.256 2.118 1.00 93.81 72 VAL A CA 1
ATOM 527 C C . VAL A 1 72 ? -9.758 4.324 1.575 1.00 93.81 72 VAL A C 1
ATOM 529 O O . VAL A 1 72 ? -9.403 4.294 0.393 1.00 93.81 72 VAL A O 1
ATOM 532 N N . PRO A 1 73 ? -9.282 5.253 2.423 1.00 94.69 73 PRO A N 1
ATOM 533 C CA . PRO A 1 73 ? -8.246 6.197 2.027 1.00 94.69 73 PRO A CA 1
ATOM 534 C C . PRO A 1 73 ? -6.917 5.472 1.772 1.00 94.69 73 PRO A C 1
ATOM 536 O O . PRO A 1 73 ? -6.438 4.705 2.606 1.00 94.69 73 PRO A O 1
ATOM 539 N N . VAL A 1 74 ? -6.286 5.759 0.630 1.00 96.38 74 VAL A N 1
ATOM 540 C CA . VAL A 1 74 ? -4.964 5.227 0.270 1.00 96.38 74 VAL A CA 1
ATOM 541 C C . VAL A 1 74 ? -3.998 6.369 -0.024 1.00 96.38 74 VAL A C 1
ATOM 543 O O . VAL A 1 74 ? -4.278 7.271 -0.815 1.00 96.38 74 VAL A O 1
ATOM 546 N N . PHE A 1 75 ? -2.818 6.310 0.591 1.00 96.19 75 PHE A N 1
ATOM 547 C CA . PHE A 1 75 ? -1.760 7.296 0.412 1.00 96.19 75 PHE A CA 1
ATOM 548 C C . PHE A 1 75 ? -0.594 6.673 -0.354 1.00 96.19 75 PHE A C 1
ATOM 550 O O . PHE A 1 75 ? 0.096 5.791 0.151 1.00 96.19 75 PHE A O 1
ATOM 557 N N . LEU A 1 76 ? -0.337 7.162 -1.568 1.00 97.69 76 LEU A N 1
ATOM 558 C CA . LEU A 1 76 ? 0.925 6.878 -2.248 1.00 97.69 76 LEU A CA 1
ATOM 559 C C . LEU A 1 76 ? 2.062 7.629 -1.547 1.00 97.69 76 LEU A C 1
ATOM 561 O O . LEU A 1 76 ? 1.873 8.764 -1.095 1.00 97.69 76 LEU A O 1
ATOM 565 N N . TYR A 1 77 ? 3.237 7.003 -1.482 1.00 97.25 77 TYR A N 1
ATOM 566 C CA . TYR A 1 77 ? 4.435 7.552 -0.848 1.00 97.25 77 TYR A CA 1
ATOM 567 C C . TYR A 1 77 ? 5.696 7.265 -1.678 1.00 97.25 77 TYR A C 1
ATOM 569 O O . TYR A 1 77 ? 5.656 6.521 -2.663 1.00 97.25 77 TYR A O 1
ATOM 577 N N . GLY A 1 78 ? 6.819 7.876 -1.299 1.00 97.00 78 GLY A N 1
ATOM 578 C CA . GLY A 1 78 ? 8.105 7.677 -1.971 1.00 97.00 78 GLY A CA 1
ATOM 579 C C . GLY A 1 78 ? 8.064 8.106 -3.439 1.00 97.00 78 GLY A C 1
ATOM 580 O O . GLY A 1 78 ? 7.507 9.153 -3.777 1.00 97.00 78 GLY A O 1
ATOM 581 N N . PHE A 1 79 ? 8.628 7.280 -4.324 1.00 97.38 79 PHE A N 1
ATOM 582 C CA . PHE A 1 79 ? 8.634 7.532 -5.771 1.00 97.38 79 PHE A CA 1
ATOM 583 C C . PHE A 1 79 ? 7.234 7.551 -6.402 1.00 97.38 79 PHE A C 1
ATOM 585 O O . PHE A 1 79 ? 7.070 8.128 -7.470 1.00 97.38 79 PHE A O 1
ATOM 592 N N . ALA A 1 80 ? 6.225 6.957 -5.756 1.00 97.25 80 ALA A N 1
ATOM 593 C CA . ALA A 1 80 ? 4.867 6.892 -6.295 1.00 97.25 80 ALA A CA 1
ATOM 594 C C . ALA A 1 80 ? 4.006 8.125 -5.967 1.00 97.25 80 ALA A C 1
ATOM 596 O O . ALA A 1 80 ? 2.908 8.255 -6.510 1.00 97.25 80 ALA A O 1
ATOM 597 N N . SER A 1 81 ? 4.476 9.013 -5.086 1.00 96.12 81 SER A N 1
ATOM 598 C CA . SER A 1 81 ? 3.768 10.237 -4.706 1.00 96.12 81 SER A CA 1
ATOM 599 C C . SER A 1 81 ? 4.334 11.462 -5.407 1.00 96.12 81 SER A C 1
ATOM 601 O O . SER A 1 81 ? 5.548 11.650 -5.424 1.00 96.12 81 SER A O 1
ATOM 603 N N . ASP A 1 82 ? 3.455 12.361 -5.841 1.00 93.62 82 ASP A N 1
ATOM 604 C CA . ASP A 1 82 ? 3.828 13.668 -6.396 1.00 93.62 82 ASP A CA 1
ATOM 605 C C . ASP A 1 82 ? 3.893 14.768 -5.316 1.00 93.62 82 ASP A C 1
ATOM 607 O O . ASP A 1 82 ? 4.257 15.903 -5.596 1.00 93.62 82 ASP A O 1
ATOM 611 N N . ARG A 1 83 ? 3.559 14.442 -4.057 1.00 94.44 83 ARG A N 1
ATOM 612 C CA . ARG A 1 83 ? 3.642 15.373 -2.918 1.00 94.44 83 ARG A CA 1
ATOM 613 C C . ARG A 1 83 ? 4.950 15.204 -2.150 1.00 94.44 83 ARG A C 1
ATOM 615 O O . ARG A 1 83 ? 5.237 14.094 -1.693 1.00 94.44 83 ARG A O 1
ATOM 622 N N . ASP A 1 84 ? 5.667 16.301 -1.922 1.00 94.69 84 ASP A N 1
ATOM 623 C CA . ASP A 1 84 ? 6.980 16.300 -1.256 1.00 94.69 84 ASP A CA 1
ATOM 624 C C . ASP A 1 84 ? 6.939 15.732 0.165 1.00 94.69 84 ASP A C 1
ATOM 626 O O . ASP A 1 84 ? 7.728 14.858 0.520 1.00 94.69 84 ASP A O 1
ATOM 630 N N . TYR A 1 85 ? 5.946 16.122 0.968 1.00 93.56 85 TYR A N 1
ATOM 631 C CA . TYR A 1 85 ? 5.810 15.613 2.339 1.00 93.56 85 TYR A CA 1
ATOM 632 C C . TYR A 1 85 ? 5.502 14.105 2.411 1.00 93.56 85 TYR A C 1
ATOM 634 O O . TYR A 1 85 ? 5.614 13.504 3.475 1.00 93.56 85 TYR A O 1
ATOM 642 N N . ARG A 1 86 ? 5.120 13.477 1.291 1.00 95.19 86 ARG A N 1
ATOM 643 C CA . ARG A 1 86 ? 4.850 12.033 1.196 1.00 95.19 86 ARG A CA 1
ATOM 644 C C . ARG A 1 86 ? 6.033 11.244 0.632 1.00 95.19 86 ARG A C 1
ATOM 646 O O . ARG A 1 86 ? 5.911 10.042 0.407 1.00 95.19 86 ARG A O 1
ATOM 653 N N . LYS A 1 87 ? 7.185 11.874 0.378 1.00 94.94 87 LYS A N 1
ATOM 654 C CA . LYS A 1 87 ? 8.392 11.146 -0.055 1.00 94.94 87 LYS A CA 1
ATOM 655 C C . LYS A 1 87 ? 8.934 10.231 1.045 1.00 94.94 87 LYS A C 1
ATOM 657 O O . LYS A 1 87 ? 9.504 9.188 0.741 1.00 94.94 87 LYS A O 1
ATOM 662 N N . ILE A 1 88 ? 8.686 10.580 2.305 1.00 92.69 88 ILE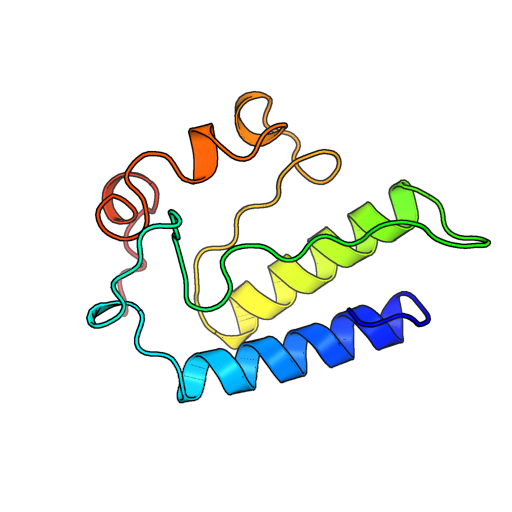 A N 1
ATOM 663 C CA . ILE A 1 88 ? 8.961 9.747 3.476 1.00 92.69 88 ILE A CA 1
ATOM 664 C C . ILE A 1 88 ? 7.664 9.432 4.226 1.00 92.69 88 ILE A C 1
ATOM 666 O O . ILE A 1 88 ? 6.646 10.099 4.064 1.00 92.69 88 ILE A O 1
ATOM 670 N N . MET A 1 89 ? 7.703 8.388 5.048 1.00 89.75 89 MET A N 1
ATOM 671 C CA . MET A 1 89 ? 6.508 7.812 5.668 1.00 89.75 89 MET A CA 1
ATOM 672 C C . MET A 1 89 ? 6.072 8.526 6.954 1.00 89.75 89 MET A C 1
ATOM 674 O O . MET A 1 89 ? 4.886 8.558 7.268 1.00 89.75 89 MET A O 1
ATOM 678 N N . LEU A 1 90 ? 7.029 9.107 7.687 1.00 91.50 90 LEU A N 1
ATOM 679 C CA . LEU A 1 90 ? 6.805 9.759 8.982 1.00 91.50 90 LEU A CA 1
ATOM 680 C C . LEU A 1 90 ? 5.672 10.802 8.944 1.00 91.50 90 LEU A C 1
ATOM 682 O O . LEU A 1 90 ? 4.756 10.679 9.752 1.00 91.50 90 LEU A O 1
ATOM 686 N N . PRO A 1 91 ? 5.637 11.757 7.990 1.00 91.75 91 PRO A N 1
ATOM 687 C CA . PRO A 1 91 ? 4.556 12.741 7.925 1.00 91.75 91 PRO A CA 1
ATOM 688 C C . PRO A 1 91 ? 3.189 12.128 7.606 1.00 91.75 91 PRO A C 1
ATOM 690 O O . PRO A 1 91 ? 2.166 12.644 8.039 1.00 91.75 91 PRO A O 1
ATOM 693 N N . ILE A 1 92 ? 3.155 11.016 6.864 1.00 92.12 92 ILE A N 1
ATOM 694 C CA . ILE A 1 92 ? 1.906 10.314 6.537 1.00 92.12 92 ILE A CA 1
ATOM 695 C C . ILE A 1 92 ? 1.348 9.626 7.788 1.00 92.12 92 ILE A C 1
ATOM 697 O O . ILE A 1 92 ? 0.146 9.687 8.031 1.00 92.12 92 ILE A O 1
ATOM 701 N N . ARG A 1 93 ? 2.213 9.008 8.602 1.00 93.44 93 ARG A N 1
ATOM 702 C CA . ARG A 1 93 ? 1.839 8.230 9.799 1.00 93.44 93 ARG A CA 1
ATOM 703 C C . ARG A 1 93 ? 1.795 9.042 11.096 1.00 93.44 93 ARG A C 1
ATOM 705 O O . ARG A 1 93 ? 1.462 8.479 12.131 1.00 93.44 93 ARG A O 1
ATOM 712 N N . ALA A 1 94 ? 2.098 10.339 11.070 1.00 93.25 94 ALA A N 1
ATOM 713 C CA . ALA A 1 94 ? 2.059 11.197 12.257 1.00 93.25 94 ALA A CA 1
ATOM 714 C C . ALA A 1 94 ? 0.658 11.200 12.896 1.00 93.25 94 ALA A C 1
ATOM 716 O O . ALA A 1 94 ? -0.312 11.458 12.198 1.00 93.25 94 ALA A O 1
ATOM 717 N N . GLY A 1 95 ? 0.533 10.880 14.184 1.00 92.69 95 GLY A N 1
ATOM 718 C CA . GLY A 1 95 ? -0.776 10.709 14.836 1.00 92.69 95 GLY A CA 1
ATOM 719 C C . GLY A 1 95 ? -1.422 9.334 14.627 1.00 92.69 95 GLY A C 1
ATOM 720 O O . GLY A 1 95 ? -2.482 9.084 15.182 1.00 92.69 95 GLY A O 1
ATOM 721 N N . GLU A 1 96 ? -0.774 8.426 13.888 1.00 94.94 96 GLU A N 1
ATOM 722 C CA . GLU A 1 96 ? -1.187 7.025 13.749 1.00 94.94 96 GLU A CA 1
ATOM 723 C C . GLU A 1 96 ? -2.628 6.854 13.228 1.00 94.94 96 GLU A C 1
ATOM 725 O O . GLU A 1 96 ? -3.089 7.667 12.422 1.00 94.94 96 GLU A O 1
ATOM 730 N N . PHE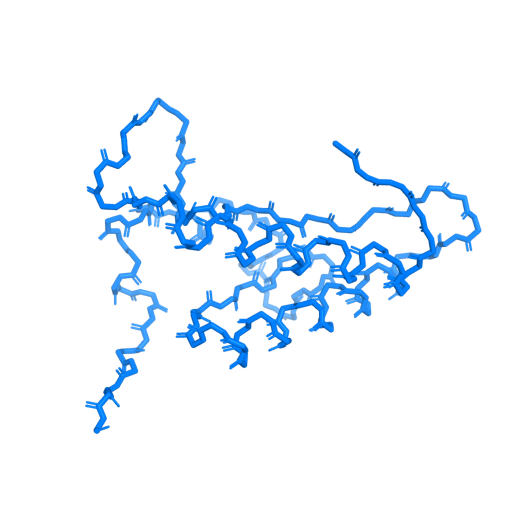 A 1 97 ? -3.303 5.767 13.611 1.00 93.81 97 PHE A N 1
ATOM 731 C CA . PHE A 1 97 ? -4.702 5.506 13.285 1.00 93.81 97 PHE A CA 1
ATOM 732 C C . PHE A 1 97 ? -5.629 6.524 13.962 1.00 93.81 97 PHE A C 1
ATOM 734 O O . PHE A 1 97 ? -6.562 7.008 13.331 1.00 93.81 97 PHE A O 1
ATOM 741 N N . GLU A 1 98 ? -5.342 6.901 15.208 1.00 93.88 98 GLU A N 1
ATOM 742 C CA . GLU A 1 98 ? -6.159 7.829 15.996 1.00 93.88 98 GLU A CA 1
ATOM 743 C C . GLU A 1 98 ? -6.225 9.238 15.385 1.00 93.88 98 GLU A C 1
ATOM 745 O O . GLU A 1 98 ? -7.235 9.917 15.522 1.00 93.88 98 GLU A O 1
ATOM 750 N N . GLY A 1 99 ? -5.176 9.671 14.686 1.00 92.75 99 GLY A N 1
ATOM 751 C CA . GLY A 1 99 ? -5.115 10.951 13.976 1.00 92.75 99 GLY A CA 1
ATOM 752 C C . GLY A 1 99 ? -5.529 10.869 12.505 1.00 92.75 99 GLY A C 1
ATOM 753 O O . GLY A 1 99 ? -5.237 11.790 11.739 1.00 92.75 99 GLY A O 1
ATOM 754 N N . LEU A 1 100 ? -6.131 9.760 12.055 1.00 90.62 100 LEU A N 1
ATOM 755 C CA . LEU A 1 100 ? -6.515 9.600 10.651 1.00 90.62 100 LEU A CA 1
ATOM 756 C C . LEU A 1 100 ? -7.611 10.591 10.239 1.00 90.62 100 LEU A C 1
ATOM 758 O O . LEU A 1 100 ? -7.533 11.134 9.136 1.00 90.62 100 LEU A O 1
ATOM 762 N N . ASP A 1 101 ? -8.565 10.876 11.127 1.00 87.94 101 ASP A N 1
ATOM 763 C CA . ASP A 1 101 ? -9.704 11.771 10.870 1.00 87.94 101 ASP A CA 1
ATOM 764 C C . ASP A 1 101 ? -9.275 13.207 10.526 1.00 87.94 101 ASP A C 1
ATOM 766 O O . ASP A 1 101 ? -9.939 13.889 9.752 1.00 87.94 101 ASP A O 1
ATOM 770 N N . GLU A 1 102 ? -8.119 13.659 11.018 1.00 89.00 102 GLU A N 1
ATOM 771 C CA . GLU A 1 102 ? -7.561 14.977 10.681 1.00 89.00 102 GLU A CA 1
ATOM 772 C C . GLU A 1 102 ? -6.991 15.035 9.251 1.00 89.00 102 GLU A C 1
ATOM 774 O O . GLU A 1 102 ? -6.772 16.113 8.693 1.00 89.00 102 GLU A O 1
ATOM 779 N N . LYS A 1 103 ? -6.721 13.873 8.643 1.00 85.19 103 LYS A N 1
ATOM 780 C CA . LYS A 1 103 ? -6.031 13.747 7.347 1.00 85.19 103 LYS A CA 1
ATOM 781 C C . LYS A 1 103 ? -6.953 13.379 6.198 1.00 85.19 103 LYS A C 1
ATOM 783 O O . LYS A 1 103 ? -6.550 13.511 5.037 1.00 85.19 103 LYS A O 1
ATOM 788 N N . VAL A 1 104 ? -8.137 12.859 6.500 1.00 85.81 104 VAL A N 1
ATOM 789 C CA . VAL A 1 104 ? -9.104 12.400 5.504 1.00 85.81 104 VAL A CA 1
ATOM 790 C C . VAL A 1 104 ? -10.3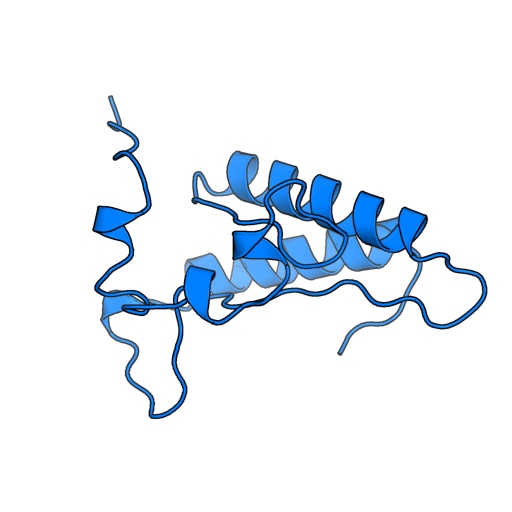69 13.227 5.618 1.00 85.81 104 VAL A C 1
ATOM 792 O O . VAL A 1 104 ? -10.899 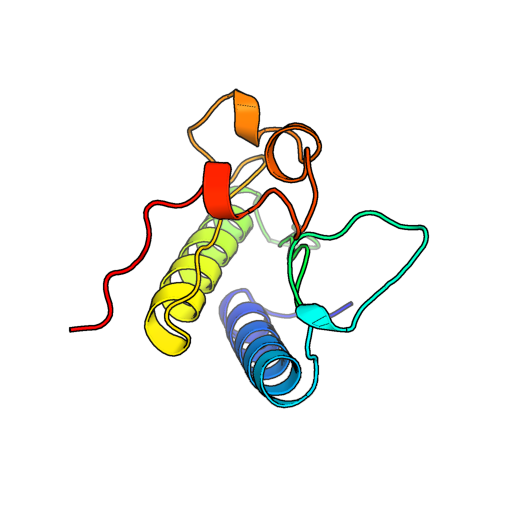13.446 6.698 1.00 85.81 104 VAL A O 1
ATOM 795 N N . THR A 1 105 ? -10.874 13.707 4.487 1.00 67.06 105 THR A N 1
ATOM 796 C CA . THR A 1 105 ? -12.226 14.263 4.463 1.00 67.06 105 THR A CA 1
ATOM 797 C C . THR A 1 105 ? -13.196 13.098 4.658 1.00 67.06 105 THR A C 1
ATOM 799 O O . THR A 1 105 ? -13.035 12.091 3.959 1.00 67.06 105 THR A O 1
ATOM 802 N N . PRO A 1 106 ? -14.174 13.182 5.578 1.00 52.62 106 PRO A N 1
ATOM 803 C CA . PRO A 1 106 ? -15.116 12.095 5.785 1.00 52.62 106 PRO A CA 1
ATOM 804 C C . PRO A 1 106 ? -15.809 11.767 4.462 1.00 52.62 106 PRO A C 1
ATOM 806 O O . PRO A 1 106 ? -16.402 12.637 3.820 1.00 52.62 106 PRO A O 1
ATOM 809 N N . ILE A 1 107 ? -15.722 10.502 4.047 1.00 50.94 107 ILE A N 1
ATOM 810 C CA . ILE A 1 107 ? -16.588 9.974 2.998 1.00 50.94 107 ILE A CA 1
ATOM 811 C C . ILE A 1 107 ? -17.969 9.915 3.645 1.00 50.94 107 ILE A C 1
ATOM 813 O O . ILE A 1 107 ? -18.260 8.987 4.399 1.00 50.94 107 ILE A O 1
ATOM 817 N N . ILE A 1 108 ? -18.790 10.944 3.422 1.00 35.78 108 ILE A N 1
ATOM 818 C CA . ILE A 1 108 ? -20.203 10.915 3.799 1.00 35.78 108 ILE A CA 1
ATOM 819 C C . ILE A 1 108 ? -20.802 9.719 3.055 1.00 35.78 108 ILE A C 1
ATOM 821 O O . ILE A 1 108 ? -21.007 9.773 1.843 1.00 35.78 108 ILE A O 1
ATOM 825 N N . ARG A 1 109 ? -21.015 8.609 3.769 1.00 34.69 109 ARG A N 1
ATOM 826 C CA . ARG A 1 109 ? -21.882 7.530 3.301 1.00 34.69 109 ARG A CA 1
ATOM 827 C C . ARG A 1 109 ? -23.293 8.112 3.278 1.00 34.69 109 ARG A C 1
ATOM 829 O O . ARG A 1 109 ? -23.875 8.307 4.342 1.00 34.69 109 ARG A O 1
ATOM 836 N N . VAL A 1 110 ? -23.773 8.470 2.088 1.00 34.31 110 VAL A N 1
ATOM 837 C CA . VAL A 1 110 ? -25.210 8.640 1.830 1.00 34.31 110 VAL A CA 1
ATOM 838 C C . VAL A 1 110 ? -25.836 7.256 1.733 1.00 34.31 110 VAL A C 1
ATOM 840 O O . VAL A 1 110 ? -25.173 6.373 1.140 1.00 34.31 110 VAL A O 1
#

pLDDT: mean 92.84, std 12.02, range [34.31, 98.69]

InterPro domains:
  IPR012886 Formiminotransferase, N-terminal subdomain [PF07837] (2-104)
  IPR012886 Formiminotransferase, N-terminal subdomain [SM01222] (1-110)
  IPR022384 Formiminotransferase catalytic domain superfamily [SSF55116] (2-104)
  IPR037064 Formiminotransferase, N-terminal subdomain superfamily [G3DSA:3.30.990.10] (1-107)
  IPR051623 Formiminotransferase-cyclodeaminase [PTHR12234] (2-101)

Organism: NCBI:txid69355

Radius of gyration: 14.46 Å; chains: 1; bounding box: 41×28×35 Å